Protein AF-A0A8T3XIH8-F1 (afdb_monomer_lite)

Foldseek 3Di:
DALVLLVVLQVLLVVLVCVVVVVDDCVVPDVDDSLLVLLVSQLVVLVVVVVVCVVVVVDQDPVNNVVSVVSNVLSVVVNCCVVPVDPPVDDSSNVSSVSSNVVSVVNND

Sequence (109 aa):
MSVLLSFIALPLGILITLKYFGIYNISAILPLDITLIGALFLIAMQIFSYITIHSYNKGITFMGRLIKTILAIPGILYTVNIFYPLNLGINLEIIIALFLFTEGIYGLH

pLDDT: mean 84.96, std 8.95, range [60.91, 94.31]

Secondary structure (DSSP, 8-state):
--HHHHHHHHHHHHHHHHHHTTS--GGGT-SS-HHHHHHHHHHHHHHHHHHHHHHTT----HHHHHHHHHHHHHHHHHHHHHHS----SS-HHHHHHHHHHHHHHHTT-

Structure (mmCIF, N/CA/C/O backbone):
data_AF-A0A8T3XIH8-F1
#
_entry.id   AF-A0A8T3XIH8-F1
#
loop_
_at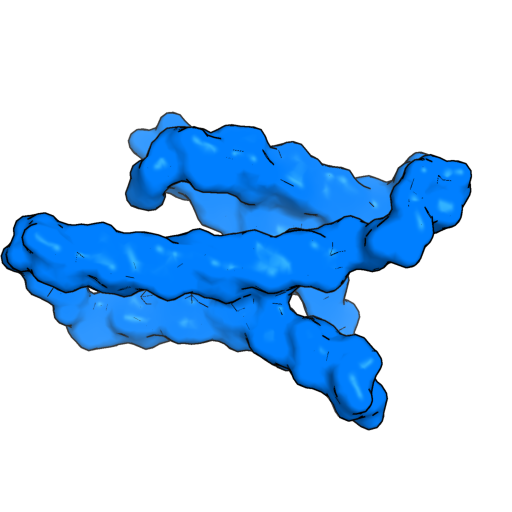om_site.group_PDB
_atom_site.id
_atom_site.type_symbol
_atom_site.label_atom_id
_atom_site.label_alt_id
_atom_site.label_comp_id
_atom_site.label_asym_id
_atom_site.label_entity_id
_atom_site.label_seq_id
_atom_site.pdbx_PDB_ins_code
_atom_site.Cartn_x
_atom_site.Cartn_y
_atom_site.Cartn_z
_atom_site.occupancy
_atom_site.B_iso_or_equiv
_atom_site.auth_seq_id
_atom_site.auth_comp_id
_atom_site.auth_asym_id
_atom_site.auth_atom_id
_atom_site.pdbx_PDB_model_num
ATOM 1 N N . MET A 1 1 ? -3.389 2.469 13.433 1.00 66.94 1 MET A N 1
ATOM 2 C CA . MET A 1 1 ? -2.672 1.464 12.615 1.00 66.94 1 MET A CA 1
ATOM 3 C C . MET A 1 1 ? -1.582 0.850 13.489 1.00 66.94 1 MET A C 1
ATOM 5 O O . MET A 1 1 ? -1.194 1.503 14.448 1.00 66.94 1 MET A O 1
ATOM 9 N N . SER A 1 2 ? -1.128 -0.383 13.242 1.00 76.00 2 SER A N 1
ATOM 10 C CA . SER A 1 2 ? 0.030 -0.922 13.979 1.00 76.00 2 SER A CA 1
ATOM 11 C C . SER A 1 2 ? 1.311 -0.257 13.474 1.00 76.00 2 SER A C 1
ATOM 13 O O . SER A 1 2 ? 1.556 -0.295 12.272 1.00 76.00 2 SER A O 1
ATOM 15 N N . VAL A 1 3 ? 2.130 0.294 14.378 1.00 83.44 3 VAL A N 1
ATOM 16 C CA . VAL A 1 3 ? 3.435 0.927 14.081 1.00 83.44 3 VAL A CA 1
ATOM 17 C C . VAL A 1 3 ? 4.318 0.027 13.211 1.00 83.44 3 VAL A C 1
ATOM 19 O O . VAL A 1 3 ? 5.013 0.500 12.315 1.00 83.44 3 VAL A O 1
ATOM 22 N N . LEU A 1 4 ? 4.239 -1.290 13.423 1.00 85.00 4 LEU A N 1
ATOM 23 C CA . LEU A 1 4 ? 5.006 -2.279 12.671 1.00 85.00 4 LEU A CA 1
ATOM 24 C C . LEU A 1 4 ? 4.607 -2.333 11.189 1.00 85.00 4 LEU A C 1
ATOM 26 O O . LEU A 1 4 ? 5.474 -2.419 10.325 1.00 85.00 4 LEU A O 1
ATOM 30 N N . LEU A 1 5 ? 3.309 -2.240 10.879 1.00 87.00 5 LEU A N 1
ATOM 31 C CA . LEU A 1 5 ? 2.840 -2.194 9.489 1.00 87.00 5 LEU A CA 1
ATOM 32 C C . LEU A 1 5 ? 3.271 -0.894 8.813 1.00 87.00 5 LEU A C 1
ATOM 34 O O . LEU A 1 5 ? 3.674 -0.910 7.655 1.00 87.00 5 LEU A O 1
ATOM 38 N N . SER A 1 6 ? 3.246 0.213 9.550 1.00 88.31 6 SER A N 1
ATOM 39 C CA . SER A 1 6 ? 3.670 1.533 9.081 1.00 88.31 6 SER A CA 1
ATOM 40 C C . SER A 1 6 ? 5.155 1.562 8.711 1.00 88.31 6 SER A C 1
ATOM 42 O O . SER A 1 6 ? 5.531 2.107 7.673 1.00 88.31 6 SER A O 1
ATOM 44 N N . PHE A 1 7 ? 5.989 0.904 9.523 1.00 89.50 7 PHE A N 1
ATOM 45 C CA . PHE A 1 7 ? 7.427 0.778 9.288 1.00 89.50 7 PHE A CA 1
ATOM 46 C C . PHE A 1 7 ? 7.761 -0.027 8.026 1.00 89.50 7 PHE A C 1
ATOM 48 O O . PHE A 1 7 ? 8.821 0.163 7.444 1.00 89.50 7 PHE A O 1
ATOM 55 N N . ILE A 1 8 ? 6.857 -0.907 7.585 1.00 91.44 8 ILE A N 1
ATOM 56 C CA . ILE A 1 8 ? 6.990 -1.675 6.340 1.00 91.44 8 ILE A CA 1
ATOM 57 C C . ILE A 1 8 ? 6.370 -0.907 5.158 1.00 91.44 8 ILE A C 1
ATOM 59 O O . ILE A 1 8 ? 6.946 -0.876 4.072 1.00 91.44 8 ILE A O 1
ATOM 63 N N . ALA A 1 9 ? 5.231 -0.237 5.370 1.00 91.19 9 ALA A N 1
ATOM 64 C CA . ALA A 1 9 ? 4.510 0.526 4.348 1.00 91.19 9 ALA A CA 1
ATOM 65 C C . ALA A 1 9 ? 5.354 1.663 3.760 1.00 91.19 9 ALA A C 1
ATOM 67 O O . ALA A 1 9 ? 5.411 1.841 2.545 1.00 91.19 9 ALA A O 1
ATOM 68 N N . LEU A 1 10 ? 6.032 2.412 4.629 1.00 92.31 10 LEU A N 1
ATOM 69 C CA . LEU A 1 10 ? 6.803 3.591 4.254 1.00 92.31 10 LEU A CA 1
ATOM 70 C C . LEU A 1 10 ? 7.976 3.257 3.306 1.00 92.31 10 LEU A C 1
ATOM 72 O O . LEU A 1 10 ? 8.022 3.833 2.215 1.00 92.31 10 LEU A O 1
ATOM 76 N N . PRO A 1 11 ? 8.889 2.315 3.627 1.00 91.81 11 PRO A N 1
ATOM 77 C CA . PRO A 1 11 ? 9.950 1.926 2.703 1.00 91.81 11 PRO A CA 1
ATOM 78 C C . PRO A 1 11 ? 9.406 1.269 1.430 1.00 91.81 11 PRO A C 1
ATOM 80 O O . PRO A 1 11 ? 9.944 1.534 0.359 1.00 91.81 11 PRO A O 1
ATOM 83 N N . LEU A 1 12 ? 8.319 0.487 1.494 1.00 91.69 12 LEU A N 1
ATOM 84 C CA . LEU A 1 12 ? 7.660 -0.039 0.288 1.00 91.69 12 LEU A CA 1
ATOM 85 C C . LEU A 1 12 ? 7.177 1.086 -0.637 1.00 91.69 12 LEU A C 1
ATOM 87 O O . LEU A 1 12 ? 7.453 1.050 -1.834 1.00 91.69 12 LEU A O 1
ATOM 91 N N . GLY A 1 13 ? 6.508 2.106 -0.091 1.00 92.44 13 GLY A N 1
ATOM 92 C CA . GLY A 1 13 ? 6.056 3.269 -0.856 1.00 92.44 13 GLY A CA 1
ATOM 93 C C . GLY A 1 13 ? 7.216 4.027 -1.507 1.00 92.44 13 GLY A C 1
ATOM 94 O O . GLY A 1 13 ? 7.148 4.373 -2.688 1.00 92.44 13 GLY A O 1
ATOM 95 N N . ILE A 1 14 ? 8.319 4.220 -0.776 1.00 92.00 14 ILE A N 1
ATOM 96 C CA . ILE A 1 14 ? 9.533 4.852 -1.315 1.00 92.00 14 ILE A CA 1
ATOM 97 C C . ILE A 1 14 ? 10.123 4.014 -2.452 1.00 92.00 14 ILE A C 1
ATOM 99 O O . ILE A 1 14 ? 10.397 4.550 -3.523 1.00 92.00 14 ILE A O 1
ATOM 103 N N . LEU A 1 15 ? 10.291 2.704 -2.258 1.00 91.12 15 LEU A N 1
ATOM 104 C CA . LEU A 1 15 ? 10.894 1.827 -3.263 1.00 91.12 15 LEU A CA 1
ATOM 105 C C . LEU A 1 15 ? 10.075 1.778 -4.559 1.00 91.12 15 LEU A C 1
ATOM 107 O O . LEU A 1 15 ? 10.654 1.849 -5.643 1.00 91.12 15 LEU A O 1
ATOM 111 N N . ILE A 1 16 ? 8.743 1.714 -4.465 1.00 91.69 16 ILE A N 1
ATOM 112 C CA . ILE A 1 16 ? 7.860 1.741 -5.642 1.00 91.69 16 ILE A CA 1
ATOM 113 C C . ILE A 1 16 ? 7.951 3.100 -6.346 1.00 91.69 16 ILE A C 1
ATOM 115 O O . ILE A 1 16 ? 8.021 3.149 -7.570 1.00 91.69 16 ILE A O 1
ATOM 119 N N . THR A 1 17 ? 8.034 4.201 -5.594 1.00 91.75 17 THR A N 1
ATOM 120 C CA . THR A 1 17 ? 8.223 5.545 -6.166 1.00 91.75 17 THR A CA 1
ATOM 121 C C . THR A 1 17 ? 9.554 5.653 -6.917 1.00 91.75 17 THR A C 1
ATOM 123 O O . THR A 1 17 ? 9.597 6.136 -8.046 1.00 91.75 17 THR A O 1
ATOM 126 N N . LEU A 1 18 ? 10.648 5.161 -6.327 1.00 90.38 18 LEU A N 1
ATOM 127 C CA . LEU A 1 18 ? 11.967 5.147 -6.969 1.00 90.38 18 LEU A CA 1
ATOM 128 C C . LEU A 1 18 ? 11.982 4.280 -8.236 1.00 90.38 18 LEU A C 1
ATOM 130 O O . LEU A 1 18 ? 12.599 4.673 -9.229 1.00 90.38 18 LEU A O 1
ATOM 134 N N . LYS A 1 19 ? 11.281 3.137 -8.222 1.00 87.88 19 LYS A N 1
ATOM 135 C CA . LYS A 1 19 ? 11.067 2.298 -9.411 1.00 87.88 19 LYS A CA 1
ATOM 136 C C . LYS A 1 19 ? 10.301 3.062 -10.490 1.00 87.88 19 LYS A C 1
ATOM 138 O O . LYS A 1 19 ? 10.739 3.080 -11.635 1.00 87.88 19 LYS A O 1
ATOM 143 N N . TYR A 1 20 ? 9.200 3.717 -10.125 1.00 88.50 20 TYR A N 1
ATOM 144 C CA . TYR A 1 20 ? 8.350 4.468 -11.050 1.00 88.50 20 TYR A CA 1
ATOM 145 C C . TYR A 1 20 ? 9.116 5.569 -11.800 1.00 88.50 20 TYR A C 1
ATOM 147 O O . TYR A 1 20 ? 8.957 5.726 -13.007 1.00 88.50 20 TYR A O 1
ATOM 155 N N . PHE A 1 21 ? 9.996 6.299 -11.108 1.00 89.38 21 PHE A N 1
ATOM 156 C CA . PHE A 1 21 ? 10.846 7.322 -11.729 1.00 89.38 21 PHE A CA 1
ATOM 157 C C . PHE A 1 21 ? 12.070 6.760 -12.472 1.00 89.38 21 PHE A C 1
ATOM 159 O O . PHE A 1 21 ? 12.864 7.531 -13.007 1.00 89.38 21 PHE A O 1
ATOM 166 N N . GLY A 1 22 ? 12.258 5.437 -12.502 1.00 84.31 22 GLY A N 1
ATOM 167 C CA . GLY A 1 22 ? 13.402 4.796 -13.154 1.00 84.31 22 GLY A CA 1
ATOM 168 C C . GLY A 1 22 ? 14.736 4.984 -12.424 1.00 84.31 22 GLY A C 1
ATOM 169 O O . GLY A 1 22 ? 15.785 4.695 -12.992 1.00 84.31 22 GLY A O 1
ATOM 170 N N . ILE A 1 23 ? 14.718 5.449 -11.170 1.00 85.81 23 ILE A N 1
ATOM 171 C CA . ILE A 1 23 ? 15.924 5.667 -10.352 1.00 85.81 23 ILE A CA 1
ATOM 172 C C . ILE A 1 23 ? 16.500 4.326 -9.878 1.00 85.81 23 ILE A C 1
ATOM 174 O O . ILE A 1 23 ? 17.708 4.187 -9.692 1.00 85.81 23 ILE A O 1
ATOM 178 N N . TYR A 1 24 ? 15.637 3.327 -9.682 1.00 72.44 24 TYR A N 1
ATOM 179 C CA . TYR A 1 24 ? 16.020 2.022 -9.161 1.00 72.44 24 TYR A CA 1
ATOM 180 C C . TYR A 1 24 ? 15.321 0.896 -9.923 1.00 72.44 24 TYR A C 1
ATOM 182 O O . TYR A 1 24 ? 14.099 0.897 -10.058 1.00 72.44 24 TYR A O 1
ATOM 190 N N . ASN A 1 25 ? 16.089 -0.084 -10.407 1.00 68.25 25 ASN A N 1
ATOM 191 C CA . ASN A 1 25 ? 15.548 -1.215 -11.155 1.00 68.25 25 ASN A CA 1
ATOM 192 C C . ASN A 1 25 ? 15.666 -2.521 -10.356 1.00 68.25 25 ASN A C 1
ATOM 194 O O . ASN A 1 25 ? 16.679 -3.217 -10.399 1.00 68.25 25 ASN A O 1
ATOM 198 N N . ILE A 1 26 ? 14.601 -2.855 -9.628 1.00 66.88 26 ILE A N 1
ATOM 199 C CA . ILE A 1 26 ? 14.532 -4.044 -8.758 1.00 66.88 26 ILE A CA 1
ATOM 200 C C . ILE A 1 26 ? 14.519 -5.349 -9.547 1.00 66.88 26 ILE A C 1
ATOM 202 O O . ILE A 1 26 ? 14.951 -6.372 -9.019 1.00 66.88 26 ILE A O 1
ATOM 206 N N . SER A 1 27 ? 14.094 -5.316 -10.813 1.00 62.59 27 SER A N 1
ATOM 207 C CA . SER A 1 27 ? 14.021 -6.517 -11.658 1.00 62.59 27 SER A CA 1
ATOM 208 C C . SER A 1 27 ? 15.378 -7.203 -11.871 1.00 62.59 27 SER A C 1
ATOM 210 O O . SER A 1 27 ? 15.418 -8.378 -12.220 1.00 62.59 27 SER A O 1
ATOM 212 N N . ALA A 1 28 ? 16.487 -6.502 -11.605 1.00 60.97 28 ALA A N 1
ATOM 213 C CA . ALA A 1 28 ? 17.831 -7.073 -11.626 1.00 60.97 28 ALA A CA 1
ATOM 214 C C . ALA A 1 28 ? 18.166 -7.935 -10.390 1.00 60.97 28 ALA A C 1
ATOM 216 O O . ALA A 1 28 ? 19.101 -8.727 -10.442 1.00 60.97 28 ALA A O 1
ATOM 217 N N . ILE A 1 29 ? 17.444 -7.770 -9.276 1.00 65.25 29 ILE A N 1
ATOM 218 C CA . ILE A 1 29 ? 17.770 -8.370 -7.968 1.00 65.25 29 ILE A CA 1
ATOM 219 C C . ILE A 1 29 ? 16.657 -9.311 -7.487 1.00 65.25 29 ILE A C 1
ATOM 221 O O . ILE A 1 29 ? 16.940 -10.335 -6.871 1.00 65.25 29 ILE A O 1
ATOM 225 N N . LEU A 1 30 ? 15.393 -8.993 -7.778 1.00 61.28 30 LEU A N 1
ATOM 226 C CA . LEU A 1 30 ? 14.235 -9.805 -7.415 1.00 61.28 30 LEU A CA 1
ATOM 227 C C . LEU A 1 30 ? 13.353 -10.043 -8.649 1.00 61.28 30 LEU A C 1
ATOM 229 O O . LEU A 1 30 ? 12.927 -9.078 -9.281 1.00 61.28 30 LEU A O 1
ATOM 233 N N . PRO A 1 31 ? 13.010 -11.307 -8.968 1.00 66.25 31 PRO A N 1
ATOM 234 C CA . PRO A 1 31 ? 12.118 -11.631 -10.085 1.00 66.25 31 PRO A CA 1
ATOM 235 C C . PRO A 1 31 ? 10.648 -11.270 -9.809 1.00 66.25 31 PRO A C 1
ATOM 237 O O . PRO A 1 31 ? 9.794 -11.438 -10.675 1.00 66.25 31 PRO A O 1
ATOM 240 N N . LEU A 1 32 ? 10.337 -10.808 -8.596 1.00 71.25 32 LEU A N 1
ATOM 241 C CA . LEU A 1 32 ? 8.997 -10.437 -8.157 1.00 71.25 32 LEU A CA 1
ATOM 242 C C . LEU A 1 32 ? 8.770 -8.935 -8.331 1.00 71.25 32 LEU A C 1
ATOM 244 O O . LEU A 1 32 ? 9.585 -8.122 -7.893 1.00 71.25 32 LEU A O 1
ATOM 248 N N . ASP A 1 33 ? 7.632 -8.569 -8.924 1.00 84.62 33 ASP A N 1
ATOM 249 C CA . ASP A 1 33 ? 7.252 -7.169 -9.071 1.00 84.62 33 ASP A CA 1
ATOM 250 C C . ASP A 1 33 ? 6.967 -6.545 -7.697 1.00 84.62 33 ASP A C 1
ATOM 252 O O . ASP A 1 33 ? 5.992 -6.884 -7.020 1.00 84.62 33 ASP A O 1
ATOM 256 N N . ILE A 1 34 ? 7.815 -5.605 -7.279 1.00 88.50 34 ILE A N 1
ATOM 257 C CA . ILE A 1 34 ? 7.634 -4.895 -6.011 1.00 88.50 34 ILE A CA 1
ATOM 258 C C . ILE A 1 34 ? 6.316 -4.118 -5.956 1.00 88.50 34 ILE A C 1
ATOM 260 O O . ILE A 1 34 ? 5.751 -3.958 -4.874 1.00 88.50 34 ILE A O 1
ATOM 264 N N . THR A 1 35 ? 5.789 -3.669 -7.098 1.00 90.19 35 THR A N 1
ATOM 265 C CA . THR A 1 35 ? 4.498 -2.985 -7.137 1.00 90.19 35 THR A CA 1
ATOM 266 C C . THR A 1 35 ? 3.371 -3.959 -6.784 1.00 90.19 35 THR A C 1
ATOM 268 O O . THR A 1 35 ? 2.456 -3.586 -6.052 1.00 90.19 35 THR A O 1
ATOM 271 N N . LEU A 1 36 ? 3.459 -5.229 -7.207 1.00 90.94 36 LEU A N 1
ATOM 272 C CA . LEU A 1 36 ? 2.504 -6.274 -6.814 1.00 90.94 36 LEU A CA 1
ATOM 273 C C . LEU A 1 36 ? 2.575 -6.545 -5.310 1.00 90.94 36 LEU A C 1
ATOM 275 O O . LEU A 1 36 ? 1.540 -6.627 -4.651 1.00 90.94 36 LEU A O 1
ATOM 279 N N . ILE A 1 37 ? 3.785 -6.627 -4.750 1.00 91.88 37 ILE A N 1
ATOM 280 C CA . ILE A 1 37 ? 3.975 -6.775 -3.300 1.00 91.88 37 ILE A CA 1
ATOM 281 C C . ILE A 1 37 ? 3.336 -5.592 -2.563 1.00 91.88 37 ILE A C 1
ATOM 283 O O . ILE A 1 37 ? 2.583 -5.793 -1.611 1.00 91.88 37 ILE A O 1
ATOM 287 N N . GLY A 1 38 ? 3.577 -4.366 -3.032 1.00 92.44 38 GLY A N 1
ATOM 288 C CA . GLY A 1 38 ? 2.966 -3.159 -2.481 1.00 92.44 38 GLY A CA 1
ATOM 289 C C . GLY A 1 38 ? 1.440 -3.164 -2.563 1.00 92.44 38 GLY A C 1
ATOM 290 O O . GLY A 1 38 ? 0.775 -2.835 -1.583 1.00 92.44 38 GLY A O 1
ATOM 291 N N . ALA A 1 39 ? 0.874 -3.584 -3.696 1.00 93.38 39 ALA A N 1
ATOM 292 C CA . ALA A 1 39 ? -0.569 -3.682 -3.899 1.00 93.38 39 ALA A CA 1
ATOM 293 C C . ALA A 1 39 ? -1.218 -4.657 -2.907 1.00 93.38 39 ALA A C 1
ATOM 295 O O . ALA A 1 39 ? -2.193 -4.309 -2.237 1.00 93.38 39 ALA A O 1
ATOM 296 N N . LEU A 1 40 ? -0.647 -5.856 -2.768 1.00 93.56 40 LEU A N 1
ATOM 297 C CA . LEU A 1 40 ? -1.121 -6.867 -1.823 1.00 93.56 40 LEU A CA 1
ATOM 298 C C . LEU A 1 40 ? -0.976 -6.395 -0.375 1.00 93.56 40 LEU A C 1
ATOM 300 O O . LEU A 1 40 ? -1.885 -6.591 0.433 1.00 93.56 40 LEU A O 1
ATOM 304 N N . PHE A 1 41 ? 0.135 -5.734 -0.050 1.00 94.00 41 PHE A N 1
ATOM 305 C CA . PHE A 1 41 ? 0.369 -5.195 1.283 1.00 94.00 41 PHE A CA 1
ATOM 306 C C . PHE A 1 41 ? -0.634 -4.091 1.638 1.00 94.00 41 PHE A C 1
ATOM 308 O O . PHE A 1 41 ? -1.197 -4.108 2.731 1.00 94.00 41 PHE A O 1
ATOM 315 N N . LEU A 1 42 ? -0.936 -3.189 0.699 1.00 93.31 42 LEU A N 1
ATOM 316 C CA . LEU A 1 42 ? -1.954 -2.152 0.867 1.00 93.31 42 LEU A CA 1
ATOM 317 C C . LEU A 1 42 ? -3.327 -2.769 1.172 1.00 93.31 42 LEU A C 1
ATOM 319 O O . LEU A 1 42 ? -3.989 -2.352 2.122 1.00 93.31 42 LEU A O 1
ATOM 323 N N . ILE A 1 43 ? -3.736 -3.799 0.420 1.00 93.56 43 ILE A N 1
ATOM 324 C CA . ILE A 1 43 ? -4.988 -4.532 0.669 1.00 93.56 43 ILE A CA 1
ATOM 325 C C . ILE A 1 43 ? -4.971 -5.153 2.071 1.00 93.56 43 ILE A C 1
ATOM 327 O O . ILE A 1 43 ? -5.906 -4.958 2.853 1.00 93.56 43 ILE A O 1
ATOM 331 N N . ALA A 1 44 ? -3.900 -5.876 2.407 1.00 91.56 44 ALA A N 1
ATOM 332 C CA . ALA A 1 44 ? -3.755 -6.553 3.690 1.00 91.56 44 ALA A CA 1
ATOM 333 C C . ALA A 1 44 ? -3.804 -5.570 4.869 1.00 91.56 44 ALA A C 1
ATOM 335 O O . ALA A 1 44 ? -4.468 -5.848 5.866 1.00 91.56 44 ALA A O 1
ATOM 336 N N . MET A 1 45 ? -3.178 -4.396 4.744 1.00 90.62 45 MET A N 1
ATOM 337 C CA . MET A 1 45 ? -3.239 -3.330 5.747 1.00 90.62 45 MET A CA 1
ATOM 338 C C . MET A 1 45 ? -4.668 -2.846 5.995 1.00 90.62 45 MET A C 1
ATOM 340 O O . MET A 1 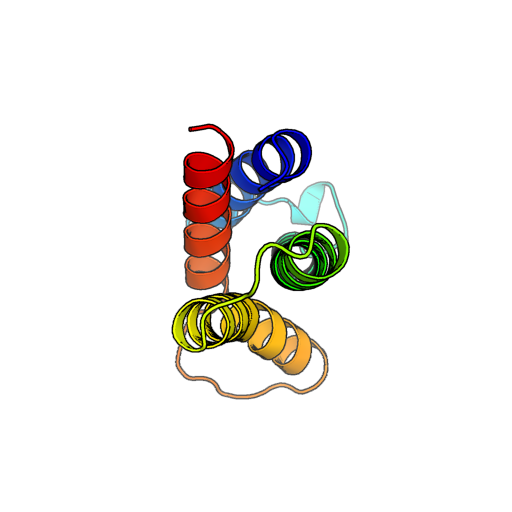45 ? -5.066 -2.681 7.152 1.00 90.62 45 MET A O 1
ATOM 344 N N . GLN A 1 46 ? -5.460 -2.634 4.939 1.00 90.88 46 GLN A N 1
ATOM 345 C CA . GLN A 1 46 ? -6.842 -2.184 5.108 1.00 90.88 46 GLN A CA 1
ATOM 346 C C . GLN A 1 46 ? -7.709 -3.275 5.750 1.00 90.88 46 GLN A C 1
ATOM 348 O O . GLN A 1 46 ? -8.459 -2.981 6.683 1.00 90.88 46 GLN A O 1
ATOM 353 N N . ILE A 1 47 ? -7.550 -4.541 5.344 1.00 88.38 47 ILE A N 1
ATOM 354 C CA . ILE A 1 47 ? -8.230 -5.688 5.975 1.00 88.38 47 ILE A CA 1
ATOM 355 C C . ILE A 1 47 ? -7.841 -5.804 7.453 1.00 88.38 47 ILE A C 1
ATOM 357 O O . ILE A 1 47 ? -8.708 -5.932 8.318 1.00 88.38 47 ILE A O 1
ATOM 361 N N . PHE A 1 48 ? -6.550 -5.704 7.766 1.00 86.69 48 PHE A N 1
ATOM 362 C CA . PHE A 1 48 ? -6.064 -5.747 9.141 1.00 86.69 48 PHE A CA 1
ATOM 363 C C . PHE A 1 48 ? -6.664 -4.616 9.982 1.00 86.69 48 PHE A C 1
ATOM 365 O O . PHE A 1 48 ? -7.102 -4.845 11.112 1.00 86.69 48 PHE A O 1
ATOM 372 N N . SER A 1 49 ? -6.750 -3.402 9.428 1.00 82.94 49 SER A N 1
ATOM 373 C CA . SER A 1 49 ? -7.404 -2.274 10.093 1.00 82.94 49 SER A CA 1
ATOM 374 C C . SER A 1 49 ? -8.881 -2.559 10.373 1.00 82.94 49 SER A C 1
ATOM 376 O O . SER A 1 49 ? -9.365 -2.225 11.453 1.00 82.94 49 SER A O 1
ATOM 378 N N . TYR A 1 50 ? -9.598 -3.184 9.440 1.00 83.25 50 TYR A N 1
ATOM 379 C CA . TYR A 1 50 ? -10.994 -3.581 9.629 1.00 83.25 50 TYR A CA 1
ATOM 380 C C . TYR A 1 50 ? -11.168 -4.574 10.777 1.00 83.25 50 TYR A C 1
ATOM 382 O O . TYR A 1 50 ? -11.986 -4.340 11.670 1.00 83.25 50 TYR A O 1
ATOM 390 N N . ILE A 1 51 ? -10.374 -5.647 10.767 1.00 83.50 51 ILE A N 1
ATOM 391 C CA . ILE A 1 51 ? -10.396 -6.685 11.803 1.00 83.50 51 ILE A CA 1
ATOM 392 C C . ILE A 1 51 ? -10.090 -6.056 13.161 1.00 83.50 51 ILE A C 1
ATOM 394 O O . ILE A 1 51 ? -10.852 -6.228 14.103 1.00 83.50 51 ILE A O 1
ATOM 398 N N . THR A 1 52 ? -9.035 -5.244 13.235 1.00 82.44 52 THR A N 1
ATOM 399 C CA . THR A 1 52 ? -8.614 -4.558 14.459 1.00 82.44 52 THR A CA 1
ATOM 400 C C . THR A 1 52 ? -9.746 -3.716 15.047 1.00 82.44 52 THR A C 1
ATOM 402 O O . THR A 1 52 ? -10.096 -3.879 16.214 1.00 82.44 52 THR A O 1
ATOM 405 N N . ILE A 1 53 ? -10.362 -2.822 14.266 1.00 77.69 53 ILE A N 1
ATOM 406 C CA . ILE A 1 53 ? -11.396 -1.935 14.822 1.00 77.69 53 ILE A CA 1
ATOM 407 C C . ILE A 1 53 ? -12.637 -2.736 15.252 1.00 77.69 53 ILE A C 1
ATOM 409 O O . ILE A 1 53 ? -13.266 -2.388 16.254 1.00 77.69 53 ILE A O 1
ATOM 413 N N . HIS A 1 54 ? -12.964 -3.820 14.540 1.00 77.75 54 HIS A N 1
ATOM 414 C CA . HIS A 1 54 ? -14.045 -4.723 14.928 1.00 77.75 54 HIS A CA 1
ATOM 415 C C . HIS A 1 54 ? -13.734 -5.466 16.239 1.00 77.75 54 HIS A C 1
ATOM 417 O O . HIS A 1 54 ? -14.542 -5.422 17.161 1.00 77.75 54 HIS A O 1
ATOM 423 N N . SER A 1 55 ? -12.547 -6.069 16.365 1.00 77.00 55 SER A N 1
ATOM 424 C CA . SER A 1 55 ? -12.124 -6.827 17.551 1.00 77.00 55 SER A CA 1
ATOM 425 C C . SER A 1 55 ? -12.015 -5.975 18.816 1.00 77.00 55 SER A C 1
ATOM 427 O O . SER A 1 55 ? -12.297 -6.463 19.905 1.00 77.00 55 SER A O 1
ATOM 429 N N . TYR A 1 56 ? -11.642 -4.699 18.694 1.00 77.75 56 TYR A N 1
ATOM 430 C CA . TYR A 1 56 ? -11.559 -3.788 19.842 1.00 77.75 56 TYR A CA 1
ATOM 431 C C . TYR A 1 56 ? -12.895 -3.115 20.201 1.00 77.75 56 TYR A C 1
ATOM 433 O O . TYR A 1 56 ? -12.893 -2.188 21.008 1.00 77.75 56 TYR A O 1
ATOM 441 N N . ASN A 1 57 ? -14.027 -3.537 19.614 1.00 60.91 57 ASN A N 1
ATOM 442 C CA . ASN A 1 57 ? -15.368 -2.985 19.869 1.00 60.91 57 ASN A CA 1
ATOM 443 C C . ASN A 1 57 ? -15.463 -1.451 19.748 1.00 60.91 57 ASN A C 1
ATOM 445 O O . ASN A 1 57 ? -16.383 -0.829 20.275 1.00 60.91 57 ASN A O 1
ATOM 449 N N . LYS A 1 58 ? -14.538 -0.815 19.019 1.00 65.25 58 LYS A N 1
ATOM 450 C CA . LYS A 1 58 ? -14.468 0.651 18.935 1.00 65.25 58 LYS A CA 1
ATOM 451 C C . LYS A 1 58 ? -15.576 1.268 18.080 1.00 65.25 58 LYS A C 1
ATOM 453 O O . LYS A 1 58 ? -15.706 2.483 18.076 1.00 65.25 58 LYS A O 1
ATOM 458 N N . GLY A 1 59 ? -16.376 0.449 17.393 1.00 63.34 59 GLY A N 1
ATOM 459 C CA . GLY A 1 59 ? -17.359 0.898 16.412 1.00 63.34 59 GLY A CA 1
ATOM 460 C C . GLY A 1 59 ? -16.666 1.561 15.218 1.00 63.34 59 GLY A C 1
ATOM 461 O O . GLY A 1 59 ? -15.991 2.575 15.348 1.00 63.34 59 GLY A O 1
ATOM 462 N N . ILE A 1 60 ? -16.818 1.009 14.013 1.00 68.94 60 ILE A N 1
ATOM 463 C CA . ILE A 1 60 ? -16.386 1.740 12.813 1.00 68.94 60 ILE A CA 1
ATOM 464 C C . ILE A 1 60 ? -17.559 2.609 12.367 1.00 68.94 60 ILE A C 1
ATOM 466 O O . ILE A 1 60 ? -18.619 2.076 12.032 1.00 68.94 60 ILE A O 1
ATOM 470 N N . THR A 1 61 ? -17.366 3.928 12.328 1.00 78.88 61 THR A N 1
ATOM 471 C CA . THR A 1 61 ? -18.318 4.840 11.683 1.00 78.88 61 THR A CA 1
ATOM 472 C C . THR A 1 61 ? -18.459 4.481 10.204 1.00 78.88 61 THR A C 1
ATOM 474 O O . THR A 1 61 ? -17.508 4.028 9.573 1.00 78.88 61 THR A O 1
ATOM 477 N N . PHE A 1 62 ? -19.628 4.699 9.604 1.00 76.81 62 PHE A N 1
ATOM 478 C CA . PHE A 1 62 ? -19.828 4.414 8.178 1.00 76.81 62 PHE A CA 1
ATOM 479 C C . PHE A 1 62 ? -18.735 5.040 7.286 1.00 76.81 62 PHE A C 1
ATOM 481 O O . PHE A 1 62 ? -18.197 4.369 6.405 1.00 76.81 62 PHE A O 1
ATOM 488 N N . MET A 1 63 ? -18.310 6.271 7.600 1.00 75.62 63 MET A N 1
ATOM 489 C CA . MET A 1 63 ? -17.202 6.927 6.900 1.00 75.62 63 MET A CA 1
ATOM 490 C C . MET A 1 63 ? -15.850 6.241 7.088 1.00 75.62 63 MET A C 1
ATOM 492 O O . MET A 1 63 ? -15.097 6.131 6.126 1.00 75.62 63 MET A O 1
ATOM 496 N N . GLY A 1 64 ? -15.547 5.717 8.278 1.00 78.44 64 GLY A N 1
ATOM 497 C CA . GLY A 1 64 ? -14.324 4.944 8.495 1.00 78.44 64 GLY A CA 1
ATOM 498 C C . GLY A 1 64 ? -14.260 3.695 7.611 1.00 78.44 64 GLY A C 1
ATOM 499 O O . GLY A 1 64 ? -13.201 3.380 7.074 1.00 78.44 64 GLY A O 1
ATOM 500 N N . ARG A 1 65 ? -15.401 3.024 7.391 1.00 80.44 65 ARG A N 1
ATOM 501 C CA . ARG A 1 65 ? -15.485 1.887 6.460 1.00 80.44 65 ARG A CA 1
ATOM 502 C C . ARG A 1 65 ? -15.236 2.343 5.024 1.00 80.44 65 ARG A C 1
ATOM 504 O O . ARG A 1 65 ? -14.355 1.816 4.353 1.00 80.44 65 ARG A O 1
ATOM 511 N N . LEU A 1 66 ? -15.956 3.368 4.570 1.00 82.88 66 LEU A N 1
ATOM 512 C CA . LEU A 1 66 ? -15.798 3.885 3.209 1.00 82.88 66 LEU A CA 1
ATOM 513 C C . LEU A 1 66 ? -14.349 4.263 2.891 1.00 82.88 66 LEU A C 1
ATOM 515 O O . LEU A 1 66 ? -13.825 3.816 1.876 1.00 82.88 66 LEU A O 1
ATOM 519 N N . ILE A 1 67 ? -13.683 5.004 3.780 1.00 83.50 67 ILE A N 1
ATOM 520 C CA . ILE A 1 67 ? -12.281 5.404 3.598 1.00 83.50 67 ILE A CA 1
ATOM 521 C C . ILE A 1 67 ? -11.382 4.172 3.442 1.00 83.50 67 ILE A C 1
ATOM 523 O O . ILE A 1 67 ? -10.604 4.089 2.495 1.00 83.50 67 ILE A O 1
ATOM 527 N N . LYS A 1 68 ? -11.519 3.180 4.329 1.00 83.94 68 LYS A N 1
ATOM 528 C CA . LYS A 1 68 ? -10.688 1.969 4.302 1.00 83.94 68 LYS A CA 1
ATOM 529 C C . LYS A 1 68 ? -10.922 1.115 3.057 1.00 83.94 68 LYS A C 1
ATOM 531 O O . LYS A 1 68 ? -9.971 0.562 2.514 1.00 83.94 68 LYS A O 1
ATOM 536 N N . THR A 1 69 ? -12.154 1.059 2.560 1.00 86.12 69 THR A N 1
ATOM 537 C CA . THR A 1 69 ? -12.455 0.388 1.291 1.00 86.12 69 THR A CA 1
ATOM 538 C C . THR A 1 69 ? -11.850 1.137 0.108 1.00 86.12 69 THR A C 1
ATOM 540 O O . THR A 1 69 ? -11.202 0.511 -0.723 1.00 86.12 69 THR A O 1
ATOM 543 N N . ILE A 1 70 ? -11.992 2.466 0.050 1.00 88.81 70 ILE A N 1
ATOM 544 C CA . ILE A 1 70 ? -11.437 3.299 -1.030 1.00 88.81 70 ILE A CA 1
ATOM 545 C C . ILE A 1 70 ? -9.915 3.153 -1.108 1.00 88.81 70 ILE A C 1
ATOM 547 O O . ILE A 1 70 ? -9.368 2.992 -2.196 1.00 88.81 70 ILE A O 1
ATOM 551 N N . LEU A 1 71 ? -9.235 3.133 0.039 1.00 89.00 71 LEU A N 1
ATOM 552 C CA . LEU A 1 71 ? -7.783 2.956 0.107 1.00 89.00 71 LEU A CA 1
ATOM 553 C C . LEU A 1 7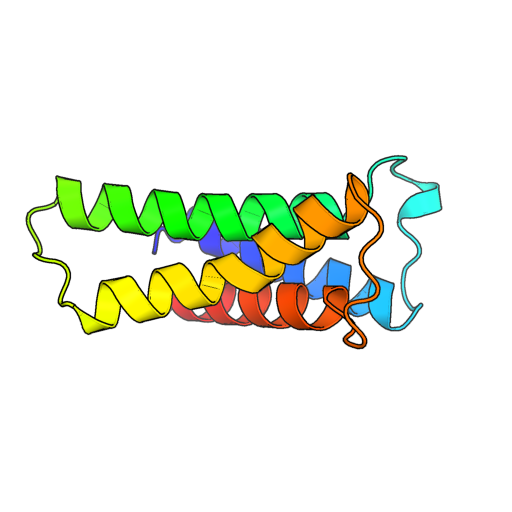1 ? -7.314 1.587 -0.406 1.00 89.00 71 LEU A C 1
ATOM 555 O O . LEU A 1 71 ? -6.189 1.474 -0.881 1.00 89.00 71 LEU A O 1
ATOM 559 N N . ALA A 1 72 ? -8.157 0.553 -0.351 1.00 91.75 72 ALA A N 1
ATOM 560 C CA . ALA A 1 72 ? -7.825 -0.764 -0.892 1.00 91.75 72 ALA A CA 1
ATOM 561 C C . ALA A 1 72 ? -8.004 -0.851 -2.420 1.00 91.75 72 ALA A C 1
ATOM 563 O O . ALA A 1 72 ? -7.377 -1.701 -3.054 1.00 91.75 72 ALA A O 1
ATOM 564 N N . ILE A 1 73 ? -8.830 0.017 -3.025 1.00 93.19 73 ILE A N 1
ATOM 565 C CA . ILE A 1 73 ? -9.204 -0.063 -4.449 1.00 93.19 73 ILE A CA 1
ATOM 566 C C . ILE A 1 73 ? -7.986 -0.065 -5.380 1.00 93.19 73 ILE A C 1
ATOM 568 O O . ILE A 1 73 ? -7.934 -0.948 -6.234 1.00 93.19 73 ILE A O 1
ATOM 572 N N . PRO A 1 74 ? -6.989 0.833 -5.253 1.00 92.88 74 PRO A N 1
ATOM 573 C CA . PRO A 1 74 ? -5.851 0.827 -6.173 1.00 92.88 74 PRO A CA 1
ATOM 574 C C . PRO A 1 74 ? -5.061 -0.480 -6.130 1.00 92.88 74 PRO A C 1
ATOM 576 O O . PRO A 1 74 ? -4.666 -0.988 -7.176 1.00 92.88 74 PRO A O 1
ATOM 579 N N . GLY A 1 75 ? -4.893 -1.062 -4.937 1.00 92.50 75 GLY A N 1
ATOM 580 C CA . GLY A 1 75 ? -4.247 -2.363 -4.777 1.00 92.50 75 GLY A CA 1
ATOM 581 C C . GLY A 1 75 ? -5.045 -3.482 -5.447 1.00 92.50 75 GLY A C 1
ATOM 582 O O . GLY A 1 75 ? -4.473 -4.315 -6.151 1.00 92.50 75 GLY A O 1
ATOM 583 N N . ILE A 1 76 ? -6.374 -3.477 -5.285 1.00 93.56 76 ILE A N 1
ATOM 584 C CA . ILE A 1 76 ? -7.266 -4.457 -5.924 1.00 93.56 76 ILE A CA 1
ATOM 585 C C . ILE A 1 76 ? -7.196 -4.318 -7.444 1.00 93.56 76 ILE A C 1
ATOM 587 O O . ILE A 1 76 ? -6.963 -5.308 -8.130 1.00 93.56 76 ILE A O 1
ATOM 591 N N . LEU A 1 77 ? -7.344 -3.101 -7.971 1.00 93.44 77 LEU A N 1
ATOM 592 C CA . LEU A 1 77 ? -7.300 -2.839 -9.409 1.00 93.44 77 LEU A CA 1
ATOM 593 C C . LEU A 1 77 ? -5.962 -3.252 -10.019 1.00 93.44 77 LEU A C 1
ATOM 595 O O . LEU A 1 77 ? -5.953 -3.844 -11.092 1.00 93.44 77 LEU A O 1
ATOM 599 N N . TYR A 1 78 ? -4.846 -2.991 -9.336 1.00 92.31 78 TYR A N 1
ATOM 600 C CA . TYR A 1 78 ? -3.525 -3.380 -9.825 1.00 92.31 78 TYR A CA 1
ATOM 601 C C . TYR A 1 78 ? -3.357 -4.898 -9.843 1.00 92.31 78 TYR A C 1
ATOM 603 O O . TYR A 1 78 ? -2.900 -5.461 -10.834 1.00 92.31 78 TYR A O 1
ATOM 611 N N . THR A 1 79 ? -3.798 -5.568 -8.777 1.00 91.19 79 THR A N 1
ATOM 612 C CA . THR A 1 79 ? -3.771 -7.033 -8.694 1.00 91.19 79 THR A CA 1
ATOM 613 C C . THR A 1 79 ? -4.624 -7.649 -9.801 1.00 91.19 79 THR A C 1
ATOM 615 O O . THR A 1 79 ? -4.162 -8.537 -10.508 1.00 91.19 79 THR A O 1
ATOM 618 N N . VAL A 1 80 ? -5.845 -7.143 -10.010 1.00 91.69 80 VAL A N 1
ATOM 619 C CA . VAL A 1 80 ? -6.716 -7.589 -11.105 1.00 91.69 80 VAL A CA 1
ATOM 620 C C . VAL A 1 80 ? -6.060 -7.327 -12.457 1.00 91.69 80 VAL A C 1
ATOM 622 O O . VAL A 1 80 ? -6.066 -8.233 -13.276 1.00 91.69 80 VAL A O 1
ATOM 625 N N . ASN A 1 81 ? -5.448 -6.157 -12.669 1.00 89.56 81 ASN A N 1
ATOM 626 C CA . ASN A 1 81 ? -4.782 -5.807 -13.926 1.00 89.56 81 ASN A CA 1
ATOM 627 C C . ASN A 1 81 ? -3.629 -6.764 -14.287 1.00 89.56 81 ASN A C 1
ATOM 629 O O . ASN A 1 81 ? -3.390 -7.038 -15.459 1.00 89.56 81 ASN A O 1
ATOM 633 N N . ILE A 1 82 ? -2.924 -7.299 -13.284 1.00 87.19 82 ILE A N 1
ATOM 634 C CA . ILE A 1 82 ? -1.861 -8.292 -13.499 1.00 87.19 82 ILE A CA 1
ATOM 635 C C . ILE A 1 82 ? -2.420 -9.617 -14.029 1.00 87.19 82 ILE A C 1
ATOM 637 O O . ILE A 1 82 ? -1.812 -10.227 -14.906 1.00 87.19 82 ILE A O 1
ATOM 641 N N . PHE A 1 83 ? -3.561 -10.074 -13.508 1.00 86.38 83 PHE A N 1
ATOM 642 C CA . PHE A 1 83 ? -4.175 -11.340 -13.933 1.00 86.38 83 PHE A CA 1
ATOM 643 C C . PHE A 1 83 ? -5.076 -11.189 -15.164 1.00 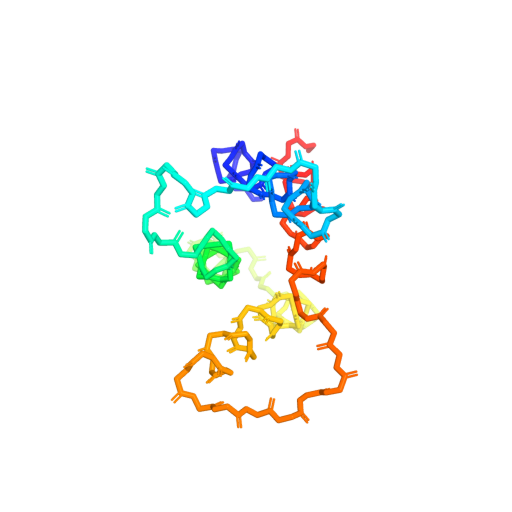86.38 83 PHE A C 1
ATOM 645 O O . PHE A 1 83 ? -5.215 -12.120 -15.953 1.00 86.38 83 PHE A O 1
ATOM 652 N N . TYR A 1 84 ? -5.680 -10.016 -15.325 1.00 87.56 84 TYR A N 1
ATOM 653 C CA . TYR A 1 84 ? -6.588 -9.650 -16.400 1.00 87.56 84 TYR A CA 1
ATOM 654 C C . TYR A 1 84 ? -6.160 -8.279 -16.919 1.00 87.56 84 TYR A C 1
ATOM 656 O O . TYR A 1 84 ? -6.450 -7.288 -16.254 1.00 87.56 84 TYR A O 1
ATOM 664 N N . PRO A 1 85 ? -5.487 -8.185 -18.077 1.00 83.31 85 PRO A N 1
ATOM 665 C CA . PRO A 1 85 ? -4.986 -6.913 -18.583 1.00 83.31 85 PRO A CA 1
ATOM 666 C C . PRO A 1 85 ? -6.155 -5.972 -18.898 1.00 83.31 85 PRO A C 1
ATOM 668 O O . PRO A 1 85 ? -6.826 -6.092 -19.924 1.00 83.31 85 PRO A O 1
ATOM 671 N N . LEU A 1 86 ? -6.410 -5.037 -17.986 1.00 81.88 86 LEU A N 1
ATOM 672 C CA . LEU A 1 86 ? -7.436 -4.011 -18.091 1.00 81.88 86 LEU A CA 1
ATOM 673 C C . LEU A 1 86 ? -6.769 -2.712 -18.544 1.00 81.88 86 LEU A C 1
ATOM 675 O O . LEU A 1 86 ? -5.801 -2.246 -17.943 1.00 81.88 86 LEU A O 1
ATOM 679 N N . ASN A 1 87 ? -7.310 -2.070 -19.578 1.00 82.69 87 ASN A N 1
ATOM 680 C CA . ASN A 1 87 ? -6.851 -0.738 -19.961 1.00 82.69 87 ASN A CA 1
ATOM 681 C C . ASN A 1 87 ? -7.460 0.314 -19.021 1.00 82.69 87 ASN A C 1
ATOM 683 O O . ASN A 1 87 ? -8.506 0.892 -19.304 1.00 82.69 87 ASN A O 1
ATOM 687 N N . LEU A 1 88 ? -6.817 0.517 -17.871 1.00 79.44 88 LEU A N 1
ATOM 688 C CA . LEU A 1 88 ? -7.314 1.396 -16.810 1.00 79.44 88 LEU A CA 1
ATOM 689 C C . LEU A 1 88 ? -7.042 2.888 -17.065 1.00 79.44 88 LEU A C 1
ATOM 691 O O . LEU A 1 88 ? -7.537 3.718 -16.309 1.00 79.44 88 LEU A O 1
ATOM 695 N N . GLY A 1 89 ? -6.255 3.246 -18.090 1.00 79.81 89 GLY A N 1
ATOM 696 C CA . GLY A 1 89 ? -5.942 4.639 -18.454 1.00 79.81 89 GLY A CA 1
ATOM 697 C C . GLY A 1 89 ? -5.207 5.461 -17.381 1.00 79.81 89 GLY A C 1
ATOM 698 O O . GLY A 1 89 ? -4.954 6.645 -17.580 1.00 79.81 89 GLY A O 1
ATOM 699 N N . ILE A 1 90 ? -4.868 4.851 -16.243 1.00 85.94 90 ILE A N 1
ATOM 700 C CA . ILE A 1 90 ? -4.285 5.490 -15.064 1.00 85.94 90 ILE A CA 1
ATOM 701 C C . ILE A 1 90 ? -3.115 4.632 -14.592 1.00 85.94 90 ILE A C 1
ATOM 703 O O . ILE A 1 90 ? -3.217 3.404 -14.532 1.00 85.94 90 ILE A O 1
ATOM 707 N N . ASN A 1 9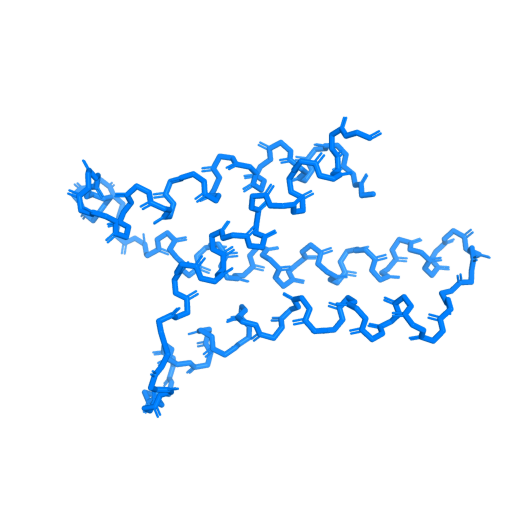1 ? -2.007 5.274 -14.218 1.00 88.12 91 ASN A N 1
ATOM 708 C CA . ASN A 1 91 ? -0.880 4.561 -13.641 1.00 88.12 91 ASN A CA 1
ATOM 709 C C . ASN A 1 91 ? -1.133 4.268 -12.155 1.00 88.12 91 ASN A C 1
ATOM 711 O O . ASN A 1 91 ? -1.068 5.151 -11.303 1.00 88.12 91 ASN A O 1
ATOM 715 N N . LEU A 1 92 ? -1.439 3.010 -11.852 1.00 91.00 92 LEU A N 1
ATOM 716 C CA . LEU A 1 92 ? -1.720 2.567 -10.490 1.00 91.00 92 LEU A CA 1
ATOM 717 C C . LEU A 1 92 ? -0.467 2.443 -9.616 1.00 91.00 92 LEU A C 1
ATOM 719 O O . LEU A 1 92 ? -0.600 2.477 -8.395 1.00 91.00 92 LEU A O 1
ATOM 723 N N . GLU A 1 93 ? 0.729 2.327 -10.200 1.00 91.19 93 GLU A N 1
ATOM 724 C CA . GLU A 1 93 ? 1.961 2.127 -9.430 1.00 91.19 93 GLU A CA 1
ATOM 725 C C . GLU A 1 93 ? 2.224 3.316 -8.501 1.00 91.19 93 GLU A C 1
ATOM 727 O O . GLU A 1 93 ? 2.433 3.144 -7.299 1.00 91.19 93 GLU A O 1
ATOM 732 N N . ILE A 1 94 ? 2.127 4.535 -9.042 1.00 91.88 94 ILE A N 1
ATOM 733 C CA . ILE A 1 94 ? 2.348 5.762 -8.271 1.00 91.88 94 ILE A CA 1
ATOM 734 C C . ILE A 1 94 ? 1.240 5.997 -7.237 1.00 91.88 94 ILE A C 1
ATOM 736 O O . ILE A 1 94 ? 1.509 6.475 -6.138 1.00 91.88 94 ILE A O 1
ATOM 740 N N . ILE A 1 95 ? -0.001 5.608 -7.545 1.00 93.62 95 ILE A N 1
ATOM 741 C CA . ILE A 1 95 ? -1.132 5.734 -6.615 1.00 93.62 95 ILE A CA 1
ATOM 742 C C . ILE A 1 95 ? -0.934 4.806 -5.414 1.00 93.62 95 ILE A C 1
ATOM 744 O O . ILE A 1 95 ? -1.086 5.234 -4.270 1.00 93.62 95 ILE A O 1
ATOM 748 N N . ILE A 1 96 ? -0.550 3.551 -5.661 1.00 94.31 96 ILE A N 1
ATOM 749 C CA . ILE A 1 96 ? -0.239 2.585 -4.602 1.00 94.31 96 ILE A CA 1
ATOM 750 C C . ILE A 1 96 ? 0.924 3.091 -3.750 1.00 94.31 96 ILE A C 1
ATOM 752 O O . ILE A 1 96 ? 0.838 3.054 -2.523 1.00 94.31 96 ILE A O 1
ATOM 756 N N . ALA A 1 97 ? 1.982 3.608 -4.379 1.00 94.00 97 ALA A N 1
ATOM 757 C CA . ALA A 1 97 ? 3.133 4.151 -3.670 1.00 94.00 97 ALA A CA 1
ATOM 758 C C . ALA A 1 97 ? 2.745 5.299 -2.723 1.00 94.00 97 ALA A C 1
ATOM 760 O O . ALA A 1 97 ? 3.132 5.294 -1.554 1.00 94.00 97 ALA A O 1
ATOM 761 N N . LEU A 1 98 ? 1.923 6.242 -3.198 1.00 93.88 98 LEU A N 1
ATOM 762 C CA . LEU A 1 98 ? 1.425 7.362 -2.397 1.00 93.88 98 LEU A CA 1
ATOM 763 C C . LEU A 1 98 ? 0.550 6.898 -1.228 1.00 93.88 98 LEU A C 1
ATOM 765 O O . LEU A 1 98 ? 0.683 7.414 -0.118 1.00 93.88 98 LEU A O 1
ATOM 769 N N . PHE A 1 99 ? -0.325 5.915 -1.438 1.00 94.06 99 PHE A N 1
ATOM 770 C CA . PHE A 1 99 ? -1.168 5.378 -0.365 1.00 94.06 99 PHE A CA 1
ATOM 771 C C . PHE A 1 99 ? -0.362 4.614 0.687 1.00 94.06 99 PHE A C 1
ATOM 773 O O . PHE A 1 99 ?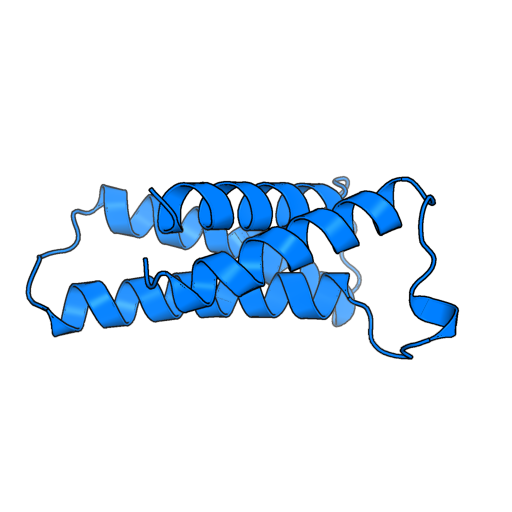 -0.596 4.790 1.879 1.00 94.06 99 PHE A O 1
ATOM 780 N N . LEU A 1 100 ? 0.637 3.833 0.277 1.00 93.75 100 LEU A N 1
ATOM 781 C CA . LEU A 1 100 ? 1.555 3.173 1.207 1.00 93.75 100 LEU A CA 1
ATOM 782 C C . LEU A 1 100 ? 2.389 4.179 2.002 1.00 93.75 100 LEU A C 1
ATOM 784 O O . LEU A 1 100 ? 2.550 4.028 3.211 1.00 93.75 100 LEU A O 1
ATOM 788 N N . PHE A 1 101 ? 2.881 5.227 1.342 1.00 93.44 101 PHE A N 1
ATOM 789 C CA . PHE A 1 101 ? 3.649 6.282 1.992 1.00 93.44 101 PHE A CA 1
ATOM 790 C C . PHE A 1 101 ? 2.803 7.055 3.010 1.00 93.44 101 PHE A C 1
ATOM 792 O O . PHE A 1 101 ? 3.216 7.232 4.155 1.00 93.44 101 PHE A O 1
ATOM 799 N N . THR A 1 102 ? 1.595 7.471 2.621 1.00 91.44 102 THR A N 1
ATOM 800 C CA . THR A 1 102 ? 0.676 8.201 3.506 1.00 91.44 102 THR A CA 1
ATOM 801 C C . THR A 1 102 ? 0.218 7.345 4.682 1.00 91.44 102 THR A C 1
ATOM 803 O O . THR A 1 102 ? 0.339 7.790 5.819 1.00 91.44 102 THR A O 1
ATOM 806 N N . GLU A 1 103 ? -0.230 6.106 4.460 1.00 88.62 103 GLU A N 1
ATOM 807 C CA . GLU A 1 103 ? -0.600 5.196 5.555 1.00 88.62 103 GLU A CA 1
ATOM 808 C C . GLU A 1 103 ? 0.605 4.855 6.450 1.00 88.62 103 GLU A C 1
ATOM 810 O O . GLU A 1 103 ? 0.444 4.695 7.661 1.00 88.62 103 GLU A O 1
ATOM 815 N N . GLY A 1 104 ? 1.813 4.803 5.879 1.00 89.69 104 GLY A N 1
ATOM 816 C CA . GLY A 1 104 ? 3.067 4.683 6.617 1.00 89.69 104 GLY A CA 1
ATOM 817 C C . GLY A 1 104 ? 3.312 5.864 7.557 1.00 89.69 104 GLY A C 1
ATOM 818 O O . GLY A 1 104 ? 3.559 5.657 8.739 1.00 89.69 104 GLY A O 1
ATOM 819 N N . ILE A 1 105 ? 3.182 7.103 7.077 1.00 90.69 105 ILE A N 1
ATOM 820 C CA . ILE A 1 105 ? 3.322 8.301 7.922 1.00 90.69 105 ILE A CA 1
ATOM 821 C C . ILE A 1 105 ? 2.230 8.342 8.995 1.00 90.69 105 ILE A C 1
ATOM 823 O O . ILE A 1 105 ? 2.533 8.500 10.176 1.00 90.69 105 ILE A O 1
ATOM 827 N N . TYR A 1 106 ? 0.966 8.158 8.604 1.00 86.38 106 TYR A N 1
ATOM 828 C CA . TYR A 1 106 ? -0.171 8.210 9.527 1.00 86.38 106 TYR A CA 1
ATOM 829 C C . TYR A 1 106 ? -0.110 7.156 10.624 1.00 86.38 106 TYR A C 1
ATOM 831 O O . TYR A 1 106 ? -0.685 7.354 11.685 1.00 86.38 106 TYR A O 1
ATOM 839 N N . GLY A 1 107 ? 0.515 6.012 10.365 1.00 83.69 107 GLY A N 1
ATOM 840 C CA . GLY A 1 107 ? 0.647 4.965 11.361 1.00 83.69 107 GLY A CA 1
ATOM 841 C C . GLY A 1 107 ? 1.904 5.063 12.229 1.00 83.69 107 GLY A C 1
ATOM 842 O O . GLY A 1 107 ? 2.078 4.189 13.079 1.00 83.69 107 GLY A O 1
ATOM 843 N N . LEU A 1 108 ? 2.786 6.039 11.987 1.00 85.44 108 LEU A N 1
ATOM 844 C CA . LEU A 1 108 ? 3.935 6.368 12.843 1.00 85.44 108 LEU A CA 1
ATOM 845 C C . LEU A 1 108 ? 3.660 7.569 13.766 1.00 85.44 108 LEU A C 1
ATOM 847 O O . LEU A 1 108 ? 4.369 7.730 14.758 1.00 85.44 108 LEU A O 1
ATOM 851 N N . HIS A 1 109 ? 2.657 8.385 13.434 1.00 74.81 109 HIS A N 1
ATOM 852 C CA . HIS A 1 109 ? 2.104 9.447 14.278 1.00 74.81 109 HIS A CA 1
ATOM 853 C C . HIS A 1 109 ? 0.938 8.913 15.132 1.00 74.81 109 HIS A C 1
ATOM 855 O O . HIS A 1 109 ? 0.698 9.479 16.223 1.00 74.81 109 HIS A O 1
#

Radius of gyration: 14.44 Å; chains: 1; bounding box: 38×21×40 Å